Protein AF-A0A1W1YBZ4-F1 (afdb_monomer)

pLDDT: mean 85.25, std 18.23, range [42.0, 98.12]

Nearest PDB structures (foldseek):
  8fvi-assembly1_1  TM=6.486E-01  e=1.290E+00  Human immunodeficiency virus 1
  4n9f-assembly12_2  TM=5.392E-01  e=9.678E-01  Human immunodeficiency virus 1
  8j62-assembly1_I  TM=4.401E-01  e=3.845E+00  Human immunodeficiency virus 1
  8e40-assembly1_B  TM=5.191E-01  e=6.450E+00  Human immunodeficiency virus 1
  4ttw-assembly1_A-2  TM=3.839E-01  e=8.598E+00  Chlamydomonas reinhardtii

Secondary structure (DSSP, 8-state):
--------S--S-------------HHHHHHHHHHHHHSEEEEEEEHHHH--SSEEEEEEEEETTEEEEEEEETTEEEEEEEE----HHHHHHHHHSSS-HHHHIIIIIGGGBPP--

Radius of gyration: 23.11 Å; Cα contacts (8 Å, |Δi|>4): 160; chains: 1; bounding box: 63×23×74 Å

Foldseek 3Di:
DDDDDDDPDPPPPDDPPPPPPPCPFPVVVVVVCCQVPPWDFPDKDACVRQVDPWWGIWIWTDDPNFIKIWTDTPVGNPDIFIFTRADVVLVVCLPPPDDGNVVSCVVRGVVRRDDRD

Solvent-accessible surface area (backbone atoms only — not comparable to full-atom values): 7174 Å² total; per-residue (Å²): 138,92,79,90,89,88,85,85,87,84,87,79,90,88,75,85,77,76,72,68,74,81,77,71,38,66,66,53,52,52,51,49,49,48,43,69,73,72,24,46,76,78,48,76,43,45,39,86,76,35,73,33,97,49,50,33,36,38,38,34,31,41,40,95,96,33,31,35,39,42,34,26,31,64,91,42,76,92,46,75,45,62,26,40,72,48,54,67,70,45,55,50,48,47,70,71,48,88,76,52,50,52,62,34,38,69,69,54,47,56,85,31,49,53,87,61,127

Structure (mmCIF, N/CA/C/O backbone):
data_AF-A0A1W1YBZ4-F1
#
_entry.id   AF-A0A1W1YBZ4-F1
#
loop_
_atom_site.group_PDB
_atom_site.id
_atom_site.type_symbol
_atom_site.label_atom_id
_atom_site.label_alt_id
_atom_site.label_comp_id
_atom_site.label_asym_id
_atom_site.label_entity_id
_atom_site.label_seq_id
_atom_site.pdbx_PDB_ins_code
_atom_site.Cartn_x
_atom_site.Cartn_y
_atom_site.Cartn_z
_atom_site.occupancy
_atom_site.B_iso_or_equiv
_atom_site.auth_seq_id
_atom_site.auth_comp_id
_atom_site.auth_asym_id
_atom_site.auth_atom_id
_atom_site.pdbx_PDB_model_num
ATOM 1 N N . MET A 1 1 ? 46.117 -12.419 60.435 1.00 44.03 1 MET A N 1
ATOM 2 C CA . MET A 1 1 ? 45.250 -13.001 59.385 1.00 44.03 1 MET A CA 1
ATOM 3 C C . MET A 1 1 ? 44.280 -11.924 58.917 1.00 44.03 1 MET A C 1
ATOM 5 O O . MET A 1 1 ? 43.331 -11.629 59.627 1.00 44.03 1 MET A O 1
ATOM 9 N N . LYS A 1 2 ? 44.581 -11.256 57.797 1.00 42.00 2 LYS A N 1
ATOM 10 C CA . LYS A 1 2 ? 43.765 -10.167 57.238 1.00 42.00 2 LYS A CA 1
ATOM 11 C C . LYS A 1 2 ? 42.749 -10.778 56.272 1.00 42.00 2 LYS A C 1
ATOM 13 O O . LYS A 1 2 ? 43.144 -11.389 55.286 1.00 42.00 2 LYS A O 1
ATOM 18 N N . LYS A 1 3 ? 41.461 -10.658 56.577 1.00 54.03 3 LYS A N 1
ATOM 19 C CA . LYS A 1 3 ? 40.361 -10.924 55.646 1.00 54.03 3 LYS A CA 1
ATOM 20 C C . LYS A 1 3 ? 39.539 -9.643 55.559 1.00 54.03 3 LYS A C 1
ATOM 22 O O . LYS A 1 3 ? 39.412 -8.955 56.563 1.00 54.03 3 LYS A O 1
ATOM 27 N N . GLN A 1 4 ? 38.950 -9.429 54.386 1.00 56.25 4 GLN A N 1
ATOM 28 C CA . GLN A 1 4 ? 37.987 -8.383 54.030 1.00 56.25 4 GLN A CA 1
ATOM 29 C C . GLN A 1 4 ? 38.583 -7.101 53.440 1.00 56.25 4 GLN A C 1
ATOM 31 O O . GLN A 1 4 ? 39.025 -6.216 54.158 1.00 56.25 4 GLN A O 1
ATOM 36 N N . ALA A 1 5 ? 38.556 -7.034 52.106 1.00 58.41 5 ALA A N 1
ATOM 37 C CA . ALA A 1 5 ? 38.119 -5.872 51.324 1.00 58.41 5 ALA A CA 1
ATOM 38 C C . ALA A 1 5 ? 38.257 -6.200 49.823 1.00 58.41 5 ALA A C 1
ATOM 40 O O . ALA A 1 5 ? 39.113 -5.662 49.133 1.00 58.41 5 ALA A O 1
ATOM 41 N N . ILE A 1 6 ? 37.445 -7.133 49.315 1.00 57.44 6 ILE A N 1
ATOM 42 C CA . ILE A 1 6 ? 37.262 -7.341 47.867 1.00 57.44 6 ILE A CA 1
ATOM 43 C C . ILE A 1 6 ? 35.756 -7.461 47.635 1.00 57.44 6 ILE A C 1
ATOM 45 O O . ILE A 1 6 ? 35.238 -8.558 47.497 1.00 57.44 6 ILE A O 1
ATOM 49 N N . TYR A 1 7 ? 35.037 -6.342 47.713 1.00 50.62 7 TYR A N 1
ATOM 50 C CA . TYR A 1 7 ? 33.602 -6.280 47.389 1.00 50.62 7 TYR A CA 1
ATOM 51 C C . TYR A 1 7 ? 33.198 -4.908 46.822 1.00 50.62 7 TYR A C 1
ATOM 53 O O . TYR A 1 7 ? 32.085 -4.444 47.028 1.00 50.62 7 TYR A O 1
ATOM 61 N N . ILE A 1 8 ? 34.101 -4.233 46.101 1.00 54.91 8 ILE A N 1
ATOM 62 C CA . ILE A 1 8 ? 33.783 -2.992 45.373 1.00 54.91 8 ILE A CA 1
ATOM 63 C C . ILE A 1 8 ? 34.444 -3.058 43.992 1.00 54.91 8 ILE A C 1
ATOM 65 O O . ILE A 1 8 ? 35.383 -2.333 43.693 1.00 54.91 8 ILE A O 1
ATOM 69 N N . LEU A 1 9 ? 34.008 -4.003 43.160 1.00 48.28 9 LEU A N 1
ATOM 70 C CA . LEU A 1 9 ? 34.311 -3.988 41.723 1.00 48.28 9 LEU A CA 1
ATOM 71 C C . LEU A 1 9 ? 33.206 -4.689 40.918 1.00 48.28 9 LEU A C 1
ATOM 73 O O . LEU A 1 9 ? 33.477 -5.440 39.989 1.00 48.28 9 LEU A O 1
ATOM 77 N N . LEU A 1 10 ? 31.948 -4.503 41.327 1.00 49.38 10 LEU A N 1
ATOM 78 C CA . LEU A 1 10 ? 30.787 -5.157 40.711 1.00 49.38 10 LEU A CA 1
ATOM 79 C C . LEU A 1 10 ? 29.603 -4.181 40.615 1.00 49.38 10 LEU A C 1
ATOM 81 O O . LEU A 1 10 ? 28.495 -4.475 41.040 1.00 49.38 10 LEU A O 1
ATOM 85 N N . MET A 1 11 ? 29.883 -2.969 40.130 1.00 53.41 11 MET A N 1
ATOM 86 C CA . MET A 1 11 ? 28.915 -1.874 39.936 1.00 53.41 11 MET A CA 1
ATOM 87 C C . MET A 1 11 ? 29.268 -1.049 38.683 1.00 53.41 11 MET A C 1
ATOM 89 O O . MET A 1 11 ? 29.211 0.174 38.675 1.00 53.41 11 MET A O 1
ATOM 93 N N . LEU A 1 12 ? 29.685 -1.721 37.613 1.00 51.09 12 LEU A N 1
ATOM 94 C CA . LEU A 1 12 ? 29.737 -1.171 36.257 1.00 51.09 12 LEU A CA 1
ATOM 95 C C . LEU A 1 12 ? 29.201 -2.280 35.347 1.00 51.09 12 LEU A C 1
ATOM 97 O O . LEU A 1 12 ? 29.516 -3.437 35.602 1.00 51.09 12 LEU A O 1
ATOM 101 N N . PHE A 1 13 ? 28.418 -1.934 34.326 1.00 54.22 13 PHE A N 1
ATOM 102 C CA . PHE A 1 13 ? 27.691 -2.825 33.396 1.00 54.22 13 PHE A CA 1
ATOM 103 C C . PHE A 1 13 ? 26.236 -3.167 33.736 1.00 54.22 13 PHE A C 1
ATOM 105 O O . PHE A 1 13 ? 25.789 -4.293 33.555 1.00 54.22 13 PHE A O 1
ATOM 112 N N . LEU A 1 14 ? 25.447 -2.168 34.126 1.00 53.84 14 LEU A N 1
ATOM 113 C CA . LEU A 1 14 ? 24.000 -2.214 33.906 1.00 53.84 14 LEU A CA 1
ATOM 114 C C . LEU A 1 14 ? 23.561 -0.906 33.261 1.00 53.84 14 LEU A C 1
ATOM 116 O O . LEU A 1 14 ? 23.063 -0.056 33.970 1.00 53.84 14 LEU A O 1
ATOM 120 N N . PHE A 1 15 ? 23.812 -0.723 31.964 1.00 55.56 15 PHE A N 1
ATOM 121 C CA . PHE A 1 15 ? 23.028 0.142 31.066 1.00 55.56 15 PHE A CA 1
ATOM 122 C C . PHE A 1 15 ? 23.486 -0.103 29.620 1.00 55.56 15 PHE A C 1
ATOM 124 O O . PHE A 1 15 ? 23.906 0.811 28.919 1.00 55.56 15 PHE A O 1
ATOM 131 N N . ASP A 1 16 ? 23.373 -1.346 29.149 1.00 47.53 16 ASP A N 1
ATOM 132 C CA . ASP A 1 16 ? 23.217 -1.559 27.711 1.00 47.53 16 ASP A CA 1
ATOM 133 C C . ASP A 1 16 ? 21.756 -1.266 27.372 1.00 47.53 16 ASP A C 1
ATOM 135 O O . ASP A 1 16 ? 20.908 -2.155 27.274 1.00 47.53 16 ASP A O 1
ATOM 139 N N . ALA A 1 17 ? 21.448 0.023 27.221 1.00 55.56 17 ALA A N 1
ATOM 140 C CA . ALA A 1 17 ? 20.293 0.451 26.454 1.00 55.56 17 ALA A CA 1
ATOM 141 C C . ALA A 1 17 ? 20.570 0.112 24.983 1.00 55.56 17 ALA A C 1
ATOM 143 O O . ALA A 1 17 ? 20.865 0.978 24.165 1.00 55.56 17 ALA A O 1
ATOM 144 N N . ASN A 1 18 ? 20.481 -1.177 24.649 1.00 47.81 18 ASN A N 1
ATOM 145 C CA . ASN A 1 18 ? 20.342 -1.649 23.281 1.00 47.81 18 ASN A CA 1
ATOM 146 C C . ASN A 1 18 ? 18.943 -1.259 22.786 1.00 47.81 18 ASN A C 1
ATOM 148 O O . ASN A 1 18 ? 18.093 -2.105 22.527 1.00 47.81 18 ASN A O 1
ATOM 152 N N . SER A 1 19 ? 18.685 0.041 22.635 1.00 49.66 19 SER A N 1
ATOM 153 C CA . SER A 1 19 ? 17.729 0.486 21.633 1.00 49.66 19 SER A CA 1
ATOM 154 C C . SER A 1 19 ? 18.414 0.276 20.289 1.00 49.66 19 SER A C 1
ATOM 156 O O . SER A 1 19 ? 19.008 1.202 19.735 1.00 49.66 19 SER A O 1
ATOM 158 N N . GLN A 1 20 ? 18.400 -0.965 19.790 1.00 46.12 20 GLN A N 1
ATOM 159 C CA . GLN A 1 20 ? 18.698 -1.198 18.385 1.00 46.12 20 GLN A CA 1
ATOM 160 C C . GLN A 1 20 ? 17.723 -0.310 17.604 1.00 46.12 20 GLN A C 1
ATOM 162 O O . GLN A 1 20 ? 16.509 -0.464 17.784 1.00 46.12 20 GLN A O 1
ATOM 167 N N . PRO A 1 21 ? 18.200 0.660 16.801 1.00 51.41 21 PRO A N 1
ATOM 168 C CA . PRO A 1 21 ? 17.306 1.384 15.918 1.00 51.41 21 PRO A CA 1
ATOM 169 C C . PRO A 1 21 ? 16.598 0.322 15.086 1.00 51.41 21 PRO A C 1
ATOM 171 O O . PRO A 1 21 ? 17.269 -0.544 14.525 1.00 51.41 21 PRO A O 1
ATOM 174 N N . SER A 1 22 ? 15.261 0.333 15.072 1.00 49.12 22 SER A N 1
ATOM 175 C CA . SER A 1 22 ? 14.480 -0.566 14.227 1.00 49.12 22 SER A CA 1
ATOM 176 C C . SER A 1 22 ? 15.064 -0.464 12.823 1.00 49.12 22 SER A C 1
ATOM 178 O O . SER A 1 22 ? 14.936 0.583 12.178 1.00 49.12 22 SER A O 1
ATOM 180 N N . VAL A 1 23 ? 15.786 -1.500 12.395 1.00 48.75 23 VAL A N 1
ATOM 181 C CA . VAL A 1 23 ? 16.378 -1.578 11.065 1.00 48.75 23 VAL A CA 1
ATOM 182 C C . VAL A 1 23 ? 15.196 -1.720 10.120 1.00 48.75 23 VAL A C 1
ATOM 184 O O . VAL A 1 23 ? 14.788 -2.812 9.750 1.00 48.75 23 VAL A O 1
ATOM 187 N N . ILE A 1 24 ? 14.566 -0.596 9.780 1.00 55.38 24 ILE A N 1
ATOM 188 C CA . ILE A 1 24 ? 13.776 -0.517 8.565 1.00 55.38 24 ILE A CA 1
ATOM 189 C C . ILE A 1 24 ? 14.809 -0.778 7.481 1.00 55.38 24 ILE A C 1
ATOM 191 O O . ILE A 1 24 ? 15.686 0.066 7.263 1.00 55.38 24 ILE A O 1
ATOM 195 N N . ASN A 1 25 ? 14.733 -1.972 6.900 1.00 70.94 25 ASN A N 1
ATOM 196 C CA . ASN A 1 25 ? 15.671 -2.457 5.909 1.00 70.94 25 ASN A CA 1
ATOM 197 C C . ASN A 1 25 ? 15.917 -1.379 4.846 1.00 70.94 25 ASN A C 1
ATOM 199 O O . ASN A 1 25 ? 14.971 -0.813 4.282 1.00 70.94 25 ASN A O 1
ATOM 203 N N . GLN A 1 26 ? 17.196 -1.084 4.625 1.00 77.38 26 GLN A N 1
ATOM 204 C CA . GLN A 1 26 ? 17.663 -0.100 3.662 1.00 77.38 26 GLN A CA 1
ATOM 205 C C . GLN A 1 26 ? 17.090 -0.368 2.262 1.00 77.38 26 GLN A C 1
ATOM 207 O O . GLN A 1 26 ? 16.667 0.574 1.597 1.00 77.38 26 GLN A O 1
ATOM 212 N N . GLU A 1 27 ? 16.956 -1.634 1.863 1.00 81.75 27 GLU A N 1
ATOM 213 C CA . GLU A 1 27 ? 16.396 -2.033 0.572 1.00 81.75 27 GLU A CA 1
ATOM 214 C C . GLU A 1 27 ? 14.950 -1.554 0.399 1.00 81.75 27 GLU A C 1
ATOM 216 O O . GLU A 1 27 ? 14.602 -0.943 -0.609 1.00 81.75 27 GLU A O 1
ATOM 221 N N . CYS A 1 28 ? 14.107 -1.720 1.419 1.00 83.69 28 CYS A N 1
ATOM 222 C CA . CYS A 1 28 ? 12.722 -1.257 1.357 1.00 83.69 28 CYS A CA 1
ATOM 223 C C . CYS A 1 28 ? 12.588 0.266 1.433 1.00 83.69 28 CYS A C 1
ATOM 225 O O . CYS A 1 28 ? 11.609 0.816 0.922 1.00 83.69 28 CYS A O 1
ATOM 227 N N . LYS A 1 29 ? 13.553 0.970 2.039 1.00 87.44 29 LYS A N 1
ATOM 228 C CA . LYS A 1 29 ? 13.611 2.437 1.947 1.00 87.44 29 LYS A CA 1
ATOM 229 C C . LYS A 1 29 ? 13.954 2.869 0.531 1.00 87.44 29 LYS A C 1
ATOM 231 O O . LYS A 1 29 ? 13.268 3.722 -0.018 1.00 87.44 29 LYS A O 1
ATOM 236 N N . GLU A 1 30 ? 14.969 2.257 -0.067 1.00 90.69 30 GLU A N 1
ATOM 237 C CA . GLU A 1 30 ? 15.397 2.562 -1.430 1.00 90.69 30 GLU A CA 1
ATOM 238 C C . GLU A 1 30 ? 14.313 2.235 -2.453 1.00 90.69 30 GLU A C 1
ATOM 240 O O . GLU A 1 30 ? 14.022 3.062 -3.315 1.00 90.69 30 GLU A O 1
ATOM 245 N N . LEU A 1 31 ? 13.666 1.073 -2.335 1.00 92.88 31 LEU A N 1
ATOM 246 C CA . LEU A 1 31 ? 12.550 0.697 -3.196 1.00 92.88 31 LEU A CA 1
ATOM 247 C C . LEU A 1 31 ? 11.385 1.676 -3.047 1.00 92.88 31 LEU A C 1
ATOM 249 O O . LEU A 1 31 ? 10.849 2.139 -4.050 1.00 92.88 31 LEU A O 1
ATOM 253 N N . ARG A 1 32 ? 11.023 2.051 -1.815 1.00 92.69 32 ARG A N 1
ATOM 254 C CA . ARG A 1 32 ? 9.973 3.050 -1.573 1.00 92.69 32 ARG A CA 1
ATOM 255 C C . ARG A 1 32 ? 10.316 4.392 -2.214 1.00 92.69 32 ARG A C 1
ATOM 257 O O . ARG A 1 32 ? 9.452 4.975 -2.862 1.00 92.69 32 ARG A O 1
ATOM 264 N N . SER A 1 33 ? 11.555 4.864 -2.073 1.00 93.94 33 SER A N 1
ATOM 265 C CA . SER A 1 33 ? 12.007 6.100 -2.720 1.00 93.94 33 SER A CA 1
ATOM 266 C C . SER A 1 33 ? 11.919 5.993 -4.242 1.00 93.94 33 SER A C 1
ATOM 268 O O . SER A 1 33 ? 11.313 6.855 -4.867 1.00 93.94 33 SER A O 1
ATOM 270 N N . LYS A 1 34 ? 12.412 4.898 -4.836 1.00 95.44 34 LYS A N 1
ATOM 271 C CA . LYS A 1 34 ? 12.357 4.670 -6.289 1.00 95.44 34 LYS A CA 1
ATOM 272 C C . LYS A 1 34 ? 10.927 4.621 -6.821 1.00 95.44 34 LYS A C 1
ATOM 274 O O . LYS A 1 34 ? 10.634 5.280 -7.811 1.00 95.44 34 LYS A O 1
ATOM 279 N N . VAL A 1 35 ? 10.032 3.882 -6.165 1.00 96.31 35 VAL A N 1
ATOM 280 C CA . VAL A 1 35 ? 8.618 3.802 -6.568 1.00 96.31 35 VAL A CA 1
ATOM 281 C C . VAL A 1 35 ? 7.939 5.166 -6.425 1.00 96.31 35 VAL A C 1
ATOM 283 O O . VAL A 1 35 ? 7.169 5.554 -7.294 1.00 96.31 35 VAL A O 1
ATOM 286 N N . SER A 1 36 ? 8.239 5.920 -5.364 1.00 94.25 36 SER A N 1
ATOM 287 C CA . SER A 1 36 ? 7.657 7.251 -5.171 1.00 94.25 36 SER A CA 1
ATOM 288 C C . SER A 1 36 ? 8.175 8.295 -6.163 1.00 94.25 36 SER A C 1
ATOM 290 O O . SER A 1 36 ? 7.435 9.221 -6.484 1.00 94.25 36 SER A O 1
ATOM 292 N N . GLU A 1 37 ? 9.442 8.202 -6.572 1.00 96.62 37 GLU A N 1
ATOM 293 C CA . GLU A 1 37 ? 10.109 9.183 -7.437 1.00 96.62 37 GLU A CA 1
ATOM 294 C C . GLU A 1 37 ? 9.887 8.887 -8.924 1.00 96.62 37 GLU A C 1
ATOM 296 O O . GLU A 1 37 ? 9.629 9.800 -9.703 1.00 96.62 37 GLU A O 1
ATOM 301 N N . TYR A 1 38 ? 9.960 7.612 -9.312 1.00 97.75 38 TYR A N 1
ATOM 302 C CA . TYR A 1 38 ? 9.929 7.179 -10.711 1.00 97.75 38 TYR A CA 1
ATOM 303 C C . TYR A 1 38 ? 8.669 6.396 -11.092 1.00 97.75 38 TYR A C 1
ATOM 305 O O . TYR A 1 38 ? 8.451 6.133 -12.274 1.00 97.75 38 TYR A O 1
ATOM 313 N N . GLY A 1 39 ? 7.855 5.978 -10.120 1.00 96.69 39 GLY A N 1
ATOM 314 C CA . GLY A 1 39 ? 6.600 5.278 -10.375 1.00 96.69 39 GLY A CA 1
ATOM 315 C C . GLY A 1 39 ? 5.463 6.219 -10.770 1.00 96.69 39 GLY A C 1
ATOM 316 O O . GLY A 1 39 ? 5.448 7.406 -10.444 1.00 96.69 39 GLY A O 1
ATOM 317 N N . VAL A 1 40 ? 4.462 5.662 -11.446 1.00 97.56 40 VAL A N 1
ATOM 318 C CA . VAL A 1 40 ? 3.214 6.353 -11.779 1.00 97.56 40 VAL A CA 1
ATOM 319 C C . VAL A 1 40 ? 2.226 6.136 -10.641 1.00 97.56 40 VAL A C 1
ATOM 321 O O . VAL A 1 40 ? 1.950 4.996 -10.287 1.00 97.56 40 VAL A O 1
ATOM 324 N N . ARG A 1 41 ? 1.690 7.213 -10.054 1.00 96.69 41 ARG A N 1
ATOM 325 C CA . ARG A 1 41 ? 0.623 7.107 -9.048 1.00 96.69 41 ARG A CA 1
ATOM 326 C C . ARG A 1 41 ? -0.727 6.937 -9.739 1.00 96.69 41 ARG A C 1
ATOM 328 O O . ARG A 1 41 ? -1.286 7.916 -10.230 1.00 96.69 41 ARG A O 1
ATOM 335 N N . ASP A 1 42 ? -1.261 5.724 -9.712 1.00 96.12 42 ASP A N 1
ATOM 336 C CA . ASP A 1 42 ? -2.494 5.360 -10.416 1.00 96.12 42 ASP A CA 1
ATOM 337 C C . ASP A 1 42 ? -3.751 5.843 -9.684 1.00 96.12 42 ASP A C 1
ATOM 339 O O . ASP A 1 42 ? -4.713 6.300 -10.300 1.00 96.12 42 ASP A O 1
ATOM 343 N N . ALA A 1 43 ? -3.754 5.754 -8.351 1.00 96.06 43 ALA A N 1
ATOM 344 C CA . ALA A 1 43 ? -4.912 6.101 -7.532 1.00 96.06 43 ALA A CA 1
ATOM 345 C C . ALA A 1 43 ? -4.535 6.432 -6.082 1.00 96.06 43 ALA A C 1
ATOM 347 O O . ALA A 1 43 ? -3.439 6.129 -5.602 1.00 96.06 43 ALA A O 1
ATOM 348 N N . ALA A 1 44 ? -5.488 7.030 -5.364 1.00 96.81 44 ALA A N 1
ATOM 349 C CA . ALA A 1 44 ? -5.397 7.298 -3.937 1.00 96.81 44 ALA A CA 1
ATOM 350 C C . ALA A 1 44 ? -6.751 7.073 -3.253 1.00 96.81 44 ALA A C 1
ATOM 352 O O . ALA A 1 44 ? -7.795 7.446 -3.790 1.00 96.81 44 ALA A O 1
ATOM 353 N N . LEU A 1 45 ? -6.716 6.491 -2.056 1.00 97.25 45 LEU A N 1
ATOM 354 C CA . LEU A 1 45 ? -7.843 6.396 -1.138 1.00 97.25 45 LEU A CA 1
ATOM 355 C C . LEU A 1 45 ? -7.463 7.072 0.173 1.00 97.25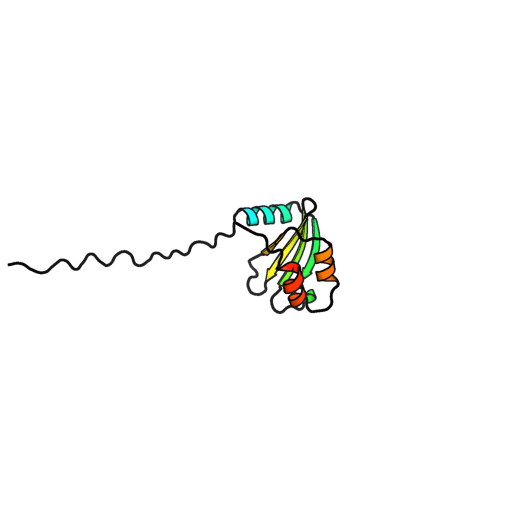 45 LEU A C 1
ATOM 357 O O . LEU A 1 45 ? -6.499 6.680 0.828 1.00 97.25 45 LEU A O 1
ATOM 361 N N . TYR A 1 46 ? -8.236 8.072 0.563 1.00 96.56 46 TYR A N 1
ATOM 362 C CA . TYR A 1 46 ? -8.028 8.825 1.795 1.00 96.56 46 TYR A CA 1
ATOM 363 C C . TYR A 1 46 ? -8.969 8.353 2.904 1.00 96.56 46 TYR A C 1
ATOM 365 O O . TYR A 1 46 ? -9.972 7.685 2.649 1.00 96.56 46 TYR A O 1
ATOM 373 N N . SER A 1 47 ? -8.681 8.761 4.139 1.00 95.69 47 SER A N 1
ATOM 374 C CA . SER A 1 47 ? -9.389 8.364 5.365 1.00 95.69 47 SER A CA 1
ATOM 375 C C . SER A 1 47 ? -10.922 8.423 5.239 1.00 95.69 47 SER A C 1
ATOM 377 O O . SER A 1 47 ? -11.619 7.486 5.635 1.00 95.69 47 SER A O 1
ATOM 379 N N . TYR A 1 48 ? -11.456 9.471 4.597 1.00 93.50 48 TYR A N 1
ATOM 380 C CA . TYR A 1 48 ? -12.900 9.656 4.393 1.00 93.50 48 TYR A CA 1
ATOM 381 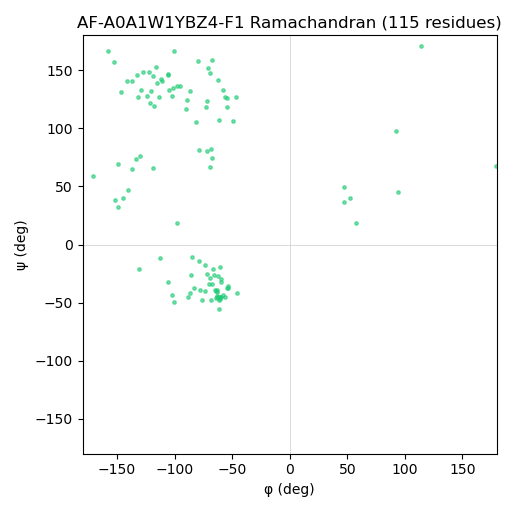C C . TYR A 1 48 ? -13.533 8.653 3.411 1.00 93.50 48 TYR A C 1
ATOM 383 O O . TYR A 1 48 ? -14.707 8.321 3.554 1.00 93.50 48 TYR A O 1
ATOM 391 N N . GLN A 1 49 ? -12.770 8.149 2.436 1.00 95.31 49 GLN A N 1
ATOM 392 C CA . GLN A 1 49 ? -13.207 7.100 1.504 1.00 95.31 49 GLN A CA 1
ATOM 393 C C . GLN A 1 49 ? -13.036 5.717 2.128 1.00 95.31 49 GLN A C 1
ATOM 395 O O . GLN A 1 49 ? -13.858 4.831 1.916 1.00 95.31 49 GLN A O 1
ATOM 400 N N . LEU A 1 50 ? -11.957 5.540 2.896 1.00 95.62 50 LEU A N 1
ATOM 401 C CA . LEU A 1 50 ? -11.602 4.268 3.513 1.00 95.62 50 LEU A CA 1
ATOM 402 C C . LEU A 1 50 ? -12.601 3.853 4.595 1.00 95.62 50 LEU A C 1
ATOM 404 O O . LEU A 1 50 ? -12.824 2.657 4.772 1.00 95.62 50 LEU A O 1
ATOM 408 N N . GLN A 1 51 ? -13.175 4.816 5.329 1.00 92.12 51 GLN A N 1
ATOM 409 C CA . GLN A 1 51 ? -14.108 4.555 6.437 1.00 92.12 51 GLN A CA 1
ATOM 410 C C . GLN A 1 51 ? -13.593 3.457 7.392 1.00 92.12 51 GLN A C 1
ATOM 412 O O . GLN A 1 51 ? -14.344 2.625 7.894 1.00 92.12 51 GLN A O 1
ATOM 417 N N . SER A 1 52 ? -12.275 3.432 7.612 1.00 93.75 52 SER A N 1
ATOM 418 C CA . SER A 1 52 ? -11.580 2.429 8.419 1.00 93.75 52 SER A CA 1
ATOM 419 C C . SER A 1 52 ? -11.158 3.021 9.759 1.00 93.75 52 SER A C 1
ATOM 421 O O . SER A 1 52 ? -10.785 4.195 9.846 1.00 93.75 52 SER A O 1
ATOM 423 N N . SER A 1 53 ? -11.178 2.205 10.813 1.00 95.06 53 SER A N 1
ATOM 424 C CA . SER A 1 53 ? -10.714 2.598 12.147 1.00 95.06 53 SER A CA 1
ATOM 425 C C . SER A 1 53 ? -9.191 2.700 12.256 1.00 95.06 53 SER A C 1
ATOM 427 O O . SER A 1 53 ? -8.704 3.346 13.177 1.00 95.06 53 SER A O 1
ATOM 429 N N . TYR A 1 54 ? -8.438 2.108 11.321 1.00 96.62 54 TYR A N 1
ATOM 430 C CA . TYR A 1 54 ? -6.977 2.015 11.420 1.00 96.62 54 TYR A CA 1
ATOM 431 C C . TYR A 1 54 ? -6.219 2.445 10.159 1.00 96.62 54 TYR A C 1
ATOM 433 O O . TYR A 1 54 ? -5.049 2.800 10.267 1.00 96.62 54 TYR A O 1
ATOM 441 N N . LEU A 1 55 ? -6.849 2.455 8.980 1.00 97.44 55 LEU A N 1
ATOM 442 C CA . LEU A 1 55 ? -6.218 2.945 7.747 1.00 97.44 55 LEU A CA 1
ATOM 443 C C . LEU A 1 55 ? -6.416 4.454 7.620 1.00 97.44 55 LEU A C 1
ATOM 445 O O . LEU A 1 55 ? -7.545 4.928 7.755 1.00 97.44 55 LEU A O 1
ATOM 449 N N . GLU A 1 56 ? -5.343 5.183 7.324 1.00 97.31 56 GLU A N 1
ATOM 450 C CA . GLU A 1 56 ? -5.396 6.630 7.112 1.00 97.31 56 GLU A CA 1
ATOM 451 C C . GLU A 1 56 ? -5.390 7.001 5.628 1.00 97.31 56 GLU A C 1
ATOM 453 O O . GLU A 1 56 ? -6.254 7.750 5.175 1.00 97.31 56 GLU A O 1
ATO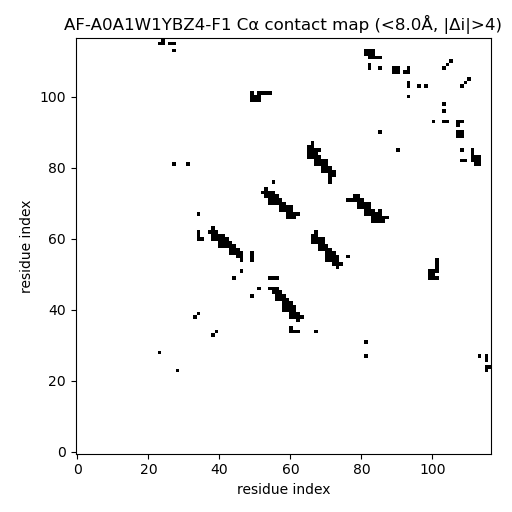M 458 N N . PHE A 1 57 ? -4.465 6.451 4.845 1.00 96.88 57 PHE A N 1
ATOM 459 C CA . PHE A 1 57 ? -4.493 6.583 3.390 1.00 96.88 57 PHE A CA 1
ATOM 460 C C . PHE A 1 57 ? -3.802 5.407 2.704 1.00 96.88 57 PHE A C 1
ATOM 462 O O . PHE A 1 57 ? -2.954 4.730 3.290 1.00 96.88 57 PHE A O 1
ATOM 469 N N . ILE A 1 58 ? -4.180 5.180 1.447 1.00 97.88 58 ILE A N 1
ATOM 470 C CA . ILE A 1 58 ? -3.616 4.172 0.553 1.00 97.88 58 ILE A CA 1
ATOM 471 C C . ILE A 1 58 ? -3.313 4.838 -0.788 1.00 97.88 58 ILE A C 1
ATOM 473 O O . ILE A 1 58 ? -4.203 5.437 -1.388 1.00 97.88 58 ILE A O 1
ATOM 477 N N . PHE A 1 59 ? -2.086 4.705 -1.282 1.00 97.88 59 PHE A N 1
ATOM 478 C CA . PHE A 1 59 ? -1.707 5.119 -2.632 1.00 97.88 59 PHE A CA 1
ATOM 479 C C . PHE A 1 59 ? -1.305 3.909 -3.464 1.00 97.88 59 PHE A C 1
ATOM 481 O O . PHE A 1 59 ? -0.601 3.024 -2.980 1.00 97.88 59 PHE A O 1
ATOM 488 N N . PHE A 1 60 ? -1.742 3.901 -4.716 1.00 98.00 60 PHE A N 1
ATOM 489 C CA . PHE A 1 60 ? -1.446 2.861 -5.693 1.00 98.00 60 PHE A CA 1
ATOM 490 C C . PHE A 1 60 ? -0.414 3.398 -6.670 1.00 98.00 60 PHE A C 1
ATOM 492 O O . PHE A 1 60 ? -0.560 4.522 -7.157 1.00 98.00 60 PHE A O 1
ATOM 499 N N . TYR A 1 61 ? 0.613 2.600 -6.927 1.00 98.12 61 TYR A N 1
ATOM 500 C CA . TYR A 1 61 ? 1.694 2.945 -7.833 1.00 98.12 61 TYR A CA 1
ATOM 501 C C . TYR A 1 61 ? 1.994 1.804 -8.794 1.00 98.12 61 TYR A C 1
ATOM 503 O O . TYR A 1 61 ? 2.002 0.643 -8.387 1.00 98.12 61 TYR A O 1
ATOM 511 N N . THR A 1 62 ? 2.381 2.158 -10.013 1.00 97.94 62 THR A N 1
ATOM 512 C 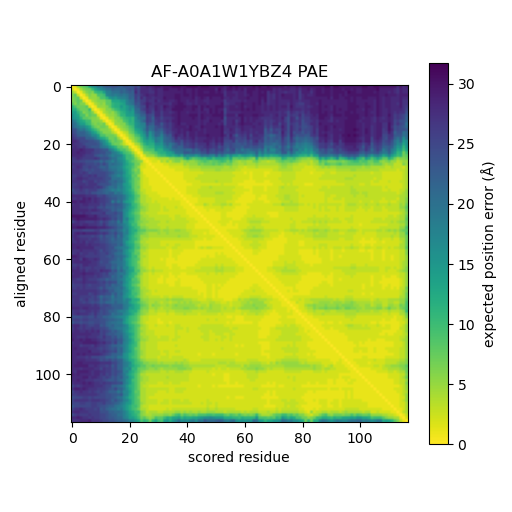CA . THR A 1 62 ? 2.990 1.251 -10.982 1.00 97.94 62 THR A CA 1
ATOM 513 C C . THR A 1 62 ? 4.438 1.666 -11.224 1.00 97.94 62 THR A C 1
ATOM 515 O O . THR A 1 62 ? 4.725 2.823 -11.532 1.00 97.94 62 THR A O 1
ATOM 518 N N . TYR A 1 63 ? 5.371 0.727 -11.081 1.00 97.38 63 TYR A N 1
ATOM 519 C CA . TYR A 1 63 ? 6.798 0.941 -11.330 1.00 97.38 63 TYR A CA 1
ATOM 520 C C . TYR A 1 63 ? 7.421 -0.348 -11.875 1.00 97.38 63 TYR A C 1
ATOM 522 O O . TYR A 1 63 ? 7.197 -1.413 -11.313 1.00 97.38 63 TYR A O 1
ATOM 530 N N . ASN A 1 64 ? 8.187 -0.274 -12.969 1.00 96.19 64 ASN A N 1
ATOM 531 C CA . ASN A 1 64 ? 8.779 -1.448 -13.636 1.00 96.19 64 ASN A CA 1
ATOM 532 C C . ASN A 1 64 ? 7.774 -2.603 -13.855 1.00 96.19 64 ASN A C 1
ATOM 534 O O . ASN A 1 64 ? 8.039 -3.740 -13.466 1.00 96.19 64 ASN A O 1
ATOM 538 N N . ASP A 1 65 ? 6.601 -2.289 -14.418 1.00 95.88 65 ASP A N 1
ATOM 539 C CA . ASP A 1 65 ? 5.505 -3.236 -14.703 1.00 95.88 65 ASP A CA 1
ATOM 540 C C . ASP A 1 65 ? 4.971 -4.012 -13.482 1.00 95.88 65 ASP A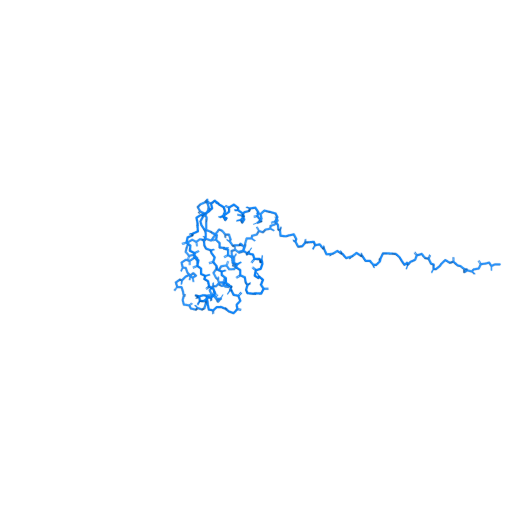 C 1
ATOM 542 O O . ASP A 1 65 ? 4.296 -5.037 -13.610 1.00 95.88 65 ASP A O 1
ATOM 546 N N . LYS A 1 66 ? 5.251 -3.510 -12.277 1.00 97.31 66 LYS A N 1
ATOM 547 C CA . LYS A 1 66 ? 4.799 -4.063 -11.001 1.00 97.31 66 LYS A CA 1
ATOM 548 C C . LYS A 1 66 ? 3.935 -3.047 -10.271 1.00 97.31 66 LYS A C 1
ATOM 550 O O . LYS A 1 66 ? 4.197 -1.844 -10.322 1.00 97.31 66 LYS A O 1
ATOM 555 N N . ASN A 1 67 ? 2.926 -3.545 -9.560 1.00 98.06 67 ASN A N 1
ATOM 556 C CA . ASN A 1 67 ? 2.045 -2.705 -8.758 1.00 98.06 67 ASN A CA 1
ATOM 557 C C . ASN A 1 67 ? 2.486 -2.704 -7.295 1.00 98.06 67 ASN A C 1
ATOM 559 O O . ASN A 1 67 ? 2.764 -3.754 -6.708 1.00 98.06 67 ASN A O 1
ATOM 563 N N . TYR A 1 68 ? 2.474 -1.520 -6.703 1.00 97.62 68 TYR A N 1
ATOM 564 C CA . TYR A 1 68 ? 2.853 -1.261 -5.327 1.00 97.62 68 TYR A CA 1
ATOM 565 C C . TYR A 1 68 ? 1.741 -0.508 -4.620 1.00 97.62 68 TYR A C 1
ATOM 567 O O . TYR A 1 68 ? 1.032 0.308 -5.213 1.00 97.62 68 TYR A O 1
ATOM 575 N N . ILE A 1 69 ? 1.617 -0.759 -3.322 1.00 97.69 69 ILE A N 1
ATOM 576 C CA . ILE A 1 69 ? 0.692 -0.025 -2.469 1.00 97.69 69 ILE A CA 1
ATOM 577 C C . ILE A 1 69 ? 1.449 0.586 -1.297 1.00 97.69 69 ILE A C 1
ATOM 579 O O . ILE A 1 69 ? 2.173 -0.095 -0.573 1.00 97.69 69 ILE A O 1
ATOM 583 N N . PHE A 1 70 ? 1.264 1.888 -1.118 1.00 96.50 70 PHE A N 1
ATOM 584 C CA . PHE A 1 70 ? 1.788 2.653 0.004 1.00 96.50 70 PHE A CA 1
ATOM 585 C C . PHE A 1 70 ? 0.644 2.892 0.985 1.00 96.50 70 PHE A C 1
ATOM 587 O O . PHE A 1 70 ? -0.412 3.378 0.584 1.00 96.50 70 PHE A O 1
ATOM 594 N N . VAL A 1 71 ? 0.839 2.565 2.258 1.00 96.88 71 VAL A N 1
ATOM 595 C CA . VAL A 1 71 ? -0.217 2.625 3.280 1.00 96.88 71 VAL A CA 1
ATOM 596 C C . VAL A 1 71 ? 0.271 3.403 4.479 1.00 96.88 71 VAL A C 1
ATOM 598 O O . VAL A 1 71 ? 1.349 3.120 4.991 1.00 96.88 71 VAL A O 1
ATOM 601 N N . SER A 1 72 ? -0.540 4.329 4.969 1.00 96.00 72 SER A N 1
ATOM 602 C CA . SER A 1 72 ? -0.351 4.912 6.294 1.00 96.00 72 SER A CA 1
ATOM 603 C C . SER A 1 72 ? -1.477 4.475 7.218 1.00 96.00 72 SER A C 1
ATOM 605 O O . SER A 1 72 ? -2.638 4.353 6.807 1.00 96.00 72 SER A O 1
ATOM 607 N N . PHE A 1 73 ? -1.122 4.228 8.474 1.00 96.50 73 PHE A N 1
ATOM 608 C CA . PHE A 1 73 ? -2.061 3.845 9.516 1.00 96.50 73 PHE A CA 1
ATOM 609 C C . PHE A 1 73 ? -2.303 5.017 10.458 1.00 96.50 73 PHE A C 1
ATOM 611 O O . PHE A 1 73 ? -1.392 5.775 10.778 1.00 96.50 73 PHE A O 1
ATOM 618 N N . LYS A 1 74 ? -3.522 5.114 10.985 1.00 96.06 74 LYS A N 1
ATOM 619 C CA . LYS A 1 74 ? -3.913 6.164 11.940 1.00 96.06 74 LYS A CA 1
ATOM 620 C C . LYS A 1 74 ? -3.077 6.158 13.216 1.00 96.06 74 LYS A C 1
ATOM 622 O O . LYS A 1 74 ? -2.883 7.197 13.834 1.00 96.06 74 LYS A O 1
ATOM 627 N N . THR A 1 75 ? -2.589 4.986 13.611 1.00 94.88 75 THR A N 1
ATOM 628 C CA . THR A 1 75 ? -1.726 4.808 14.783 1.00 94.88 75 THR A CA 1
ATOM 629 C C . THR A 1 75 ? -0.275 5.202 14.523 1.00 94.88 75 THR A C 1
ATOM 631 O O . THR A 1 75 ? 0.488 5.315 15.476 1.00 94.88 75 THR A O 1
ATOM 634 N N . ASP A 1 76 ? 0.119 5.377 13.260 1.00 92.62 76 ASP A N 1
ATOM 635 C CA . ASP A 1 76 ? 1.498 5.648 12.869 1.00 92.62 76 ASP A CA 1
ATOM 636 C C . ASP A 1 76 ? 1.567 6.513 11.599 1.00 92.62 76 ASP A C 1
ATOM 638 O O . ASP A 1 76 ? 1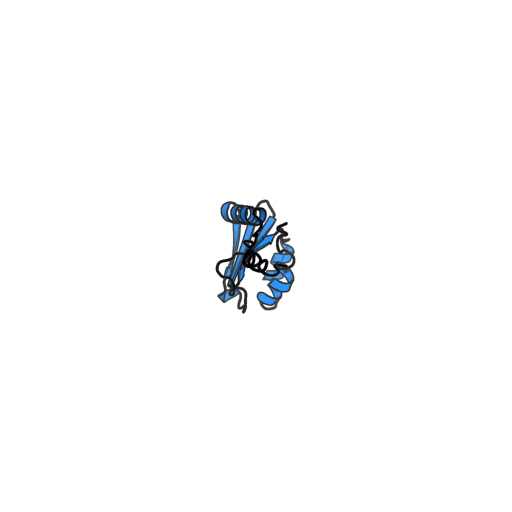.942 6.070 10.512 1.00 92.62 76 ASP A O 1
ATOM 642 N N . LEU A 1 77 ? 1.163 7.777 11.751 1.00 88.75 77 LEU A N 1
ATOM 643 C CA . LEU A 1 77 ? 1.052 8.745 10.652 1.00 88.75 77 LEU A CA 1
ATOM 644 C C . LEU A 1 77 ? 2.401 9.123 10.027 1.00 88.75 77 LEU A C 1
ATOM 646 O O . LEU A 1 77 ? 2.449 9.591 8.893 1.00 88.75 77 LEU A O 1
ATOM 650 N N . ASN A 1 78 ? 3.496 8.925 10.762 1.00 88.81 78 ASN A N 1
ATOM 651 C CA . ASN A 1 78 ? 4.840 9.265 10.302 1.00 88.81 78 ASN A CA 1
ATOM 652 C C . ASN A 1 78 ? 5.462 8.152 9.452 1.00 88.81 78 ASN A C 1
ATOM 654 O O . ASN A 1 78 ? 6.504 8.367 8.832 1.00 88.81 78 ASN A O 1
ATOM 658 N N . ASN A 1 79 ? 4.836 6.973 9.417 1.00 87.94 79 ASN A N 1
ATOM 659 C CA . ASN A 1 79 ? 5.324 5.837 8.663 1.00 87.94 79 ASN A CA 1
ATOM 660 C C . ASN A 1 79 ? 4.423 5.509 7.477 1.00 87.94 79 ASN A C 1
ATOM 662 O O . ASN A 1 79 ? 3.192 5.545 7.525 1.00 87.94 79 ASN A O 1
ATOM 666 N N . LEU A 1 80 ? 5.099 5.150 6.390 1.00 90.94 80 LEU A N 1
ATOM 667 C CA . LEU A 1 80 ? 4.487 4.692 5.160 1.00 90.94 80 LEU A CA 1
ATOM 668 C C . LEU A 1 80 ? 4.946 3.268 4.896 1.00 90.94 80 LEU A C 1
ATOM 670 O O . LEU A 1 80 ? 6.138 3.002 4.768 1.00 90.94 80 LEU A O 1
ATOM 674 N N . TYR A 1 81 ? 4.008 2.342 4.847 1.00 92.94 81 TYR A N 1
ATOM 675 C CA . TYR A 1 81 ? 4.273 0.925 4.674 1.00 92.94 81 TYR A CA 1
ATOM 676 C C . TYR A 1 81 ? 4.145 0.566 3.204 1.00 92.94 81 TYR A C 1
ATOM 678 O O . TYR A 1 81 ? 3.219 1.014 2.531 1.00 92.94 81 TYR A O 1
ATOM 686 N N . LEU A 1 82 ? 5.091 -0.231 2.720 1.00 94.56 82 LEU A N 1
ATOM 687 C CA . LEU A 1 82 ? 5.146 -0.667 1.334 1.00 94.56 82 LEU A CA 1
ATOM 688 C C . LEU A 1 82 ? 4.618 -2.097 1.216 1.00 94.56 82 LEU A C 1
ATOM 690 O O . LEU A 1 82 ? 4.995 -2.976 1.995 1.00 94.56 82 LEU A O 1
ATOM 694 N N . TYR A 1 83 ? 3.772 -2.307 0.218 1.00 96.25 83 TYR A N 1
ATOM 695 C CA . TYR A 1 83 ? 3.277 -3.603 -0.223 1.00 96.25 83 TYR A C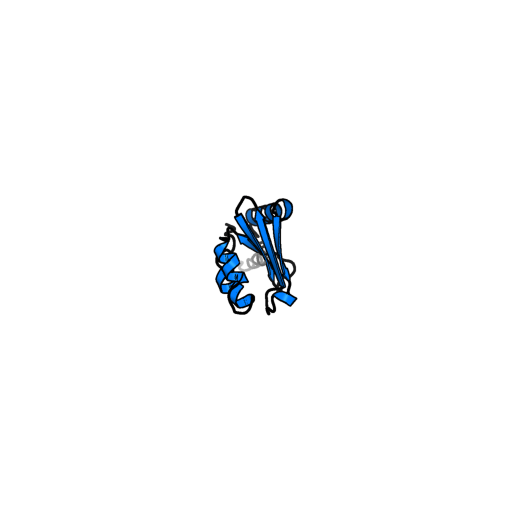A 1
ATOM 696 C C . TYR A 1 83 ? 3.676 -3.781 -1.690 1.00 96.25 83 TYR A C 1
ATOM 698 O O . TYR A 1 83 ? 3.529 -2.846 -2.482 1.00 96.25 83 TYR A O 1
ATOM 706 N N . CYS A 1 84 ? 4.231 -4.943 -2.02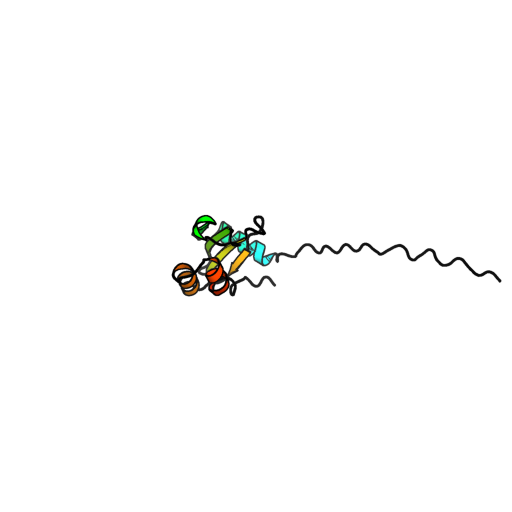7 1.00 95.50 84 CYS A N 1
ATOM 707 C CA . CYS A 1 84 ? 4.997 -5.172 -3.251 1.00 95.50 84 CYS A CA 1
ATOM 708 C C . CYS A 1 84 ? 4.330 -6.186 -4.178 1.00 95.50 84 CYS A C 1
ATOM 710 O O . CYS A 1 84 ? 3.651 -7.102 -3.721 1.00 95.50 84 CYS A O 1
ATOM 712 N N . ASP A 1 85 ? 4.605 -6.047 -5.477 1.00 95.31 85 ASP A N 1
ATOM 713 C CA . ASP A 1 85 ? 4.309 -7.039 -6.515 1.00 95.31 85 ASP A CA 1
ATOM 714 C C . ASP A 1 85 ? 2.845 -7.513 -6.531 1.00 95.31 85 ASP A C 1
ATOM 716 O O . ASP A 1 85 ? 2.555 -8.692 -6.738 1.00 95.31 85 ASP A O 1
ATOM 720 N N . LEU A 1 86 ? 1.900 -6.589 -6.322 1.00 97.50 86 LEU A N 1
ATOM 721 C CA . LEU A 1 86 ? 0.482 -6.932 -6.303 1.00 97.50 86 LEU A CA 1
ATOM 722 C C . LEU A 1 86 ? -0.013 -7.268 -7.720 1.00 97.50 86 LEU A C 1
ATOM 724 O O . LEU A 1 86 ? 0.065 -6.425 -8.619 1.00 97.50 86 LEU A O 1
ATOM 728 N N . PRO A 1 87 ? -0.595 -8.458 -7.954 1.00 97.75 87 PRO A N 1
ATOM 729 C CA . PRO A 1 87 ? -1.265 -8.745 -9.213 1.00 97.75 87 PRO A CA 1
ATOM 730 C C . PRO A 1 87 ? -2.453 -7.801 -9.411 1.00 97.75 87 PRO A C 1
ATOM 732 O O . PRO A 1 87 ? -3.217 -7.563 -8.474 1.00 97.75 87 PRO A O 1
ATOM 735 N N . ILE A 1 88 ? -2.683 -7.337 -10.643 1.00 96.44 88 ILE A N 1
ATOM 736 C CA . ILE A 1 88 ? -3.800 -6.423 -10.943 1.00 96.44 88 ILE A CA 1
ATOM 737 C C . ILE A 1 88 ? -5.154 -6.982 -10.475 1.00 96.44 88 ILE A C 1
ATOM 739 O O . ILE A 1 88 ? -5.949 -6.264 -9.878 1.00 96.44 88 ILE A O 1
ATOM 743 N N . LYS A 1 89 ? -5.361 -8.301 -10.601 1.00 97.25 89 LYS A N 1
ATOM 744 C CA . LYS A 1 89 ? -6.573 -8.992 -10.131 1.00 97.25 89 LYS A CA 1
ATOM 745 C C . LYS A 1 89 ? -6.811 -8.844 -8.625 1.00 97.25 89 LYS A C 1
ATOM 747 O O . LYS A 1 89 ? -7.954 -8.835 -8.184 1.00 97.25 89 LYS A O 1
ATOM 752 N N . VAL A 1 90 ? -5.752 -8.746 -7.822 1.00 98.00 90 VAL A N 1
ATOM 753 C CA . VAL A 1 90 ? -5.860 -8.547 -6.367 1.00 98.00 90 VAL A CA 1
ATOM 754 C C . VAL A 1 90 ? -6.294 -7.120 -6.058 1.00 98.00 90 VAL A C 1
ATOM 756 O O . VAL A 1 90 ? -7.140 -6.913 -5.191 1.00 98.00 90 VAL A O 1
ATOM 759 N N . ILE A 1 91 ? -5.767 -6.145 -6.800 1.00 97.06 91 ILE A N 1
ATOM 760 C CA . ILE A 1 91 ? -6.169 -4.739 -6.686 1.00 97.06 91 ILE A CA 1
ATOM 761 C C . ILE A 1 91 ? -7.637 -4.581 -7.097 1.00 97.06 91 ILE A C 1
ATOM 763 O O . ILE A 1 91 ? -8.422 -3.992 -6.357 1.00 97.06 91 ILE A O 1
ATOM 767 N N . GLU A 1 92 ? -8.039 -5.181 -8.218 1.00 96.81 92 GLU A N 1
ATOM 768 C CA . GLU A 1 92 ? -9.436 -5.213 -8.663 1.00 96.81 92 GLU A CA 1
ATOM 769 C C . GLU A 1 92 ? -10.349 -5.826 -7.596 1.00 96.81 92 GLU A C 1
ATOM 771 O O . GLU A 1 92 ? -11.383 -5.253 -7.259 1.00 96.81 92 GLU A O 1
ATOM 776 N N . GLN A 1 93 ? -9.947 -6.950 -6.996 1.00 97.31 93 GLN A N 1
ATOM 777 C CA . GLN A 1 93 ? -10.691 -7.572 -5.901 1.00 97.31 93 GLN A CA 1
ATOM 778 C C . GLN A 1 93 ? -10.763 -6.683 -4.655 1.00 97.31 93 GLN A C 1
ATOM 780 O O . GLN A 1 93 ? -11.811 -6.633 -4.010 1.00 97.31 93 GLN A O 1
ATOM 785 N N . PHE A 1 94 ? -9.690 -5.978 -4.302 1.00 97.38 94 PHE A N 1
ATOM 786 C CA . PHE A 1 94 ? -9.684 -5.041 -3.181 1.00 97.38 94 PHE A CA 1
ATOM 787 C C . PHE A 1 94 ? -10.660 -3.875 -3.405 1.00 97.38 94 PHE A C 1
ATOM 789 O O . PHE A 1 94 ? -11.379 -3.473 -2.485 1.00 97.38 94 PHE A O 1
ATOM 796 N N . LEU A 1 95 ? -10.725 -3.349 -4.628 1.00 96.00 95 LEU A N 1
ATOM 797 C CA . LEU A 1 95 ? -11.594 -2.225 -4.969 1.00 96.00 95 LEU A CA 1
ATOM 798 C C . LEU A 1 95 ? -13.060 -2.654 -5.109 1.00 96.00 95 LEU A C 1
ATOM 800 O O . LEU A 1 95 ? -13.930 -2.031 -4.503 1.00 96.00 95 LEU A O 1
ATOM 804 N N . ALA A 1 96 ? -13.328 -3.732 -5.848 1.00 95.81 96 ALA A N 1
ATOM 805 C CA . ALA A 1 96 ? -14.676 -4.109 -6.268 1.00 95.81 96 ALA A CA 1
ATOM 806 C C . ALA A 1 96 ? -15.455 -4.951 -5.248 1.00 95.81 96 ALA A C 1
ATOM 808 O O . ALA A 1 96 ? -16.686 -4.929 -5.263 1.00 95.81 96 ALA A O 1
ATOM 809 N N . ASN A 1 97 ? -14.783 -5.711 -4.372 1.00 95.38 97 ASN A N 1
ATOM 810 C CA . ASN A 1 97 ? -15.512 -6.566 -3.435 1.00 95.38 97 ASN A CA 1
ATOM 811 C C . ASN A 1 97 ? -16.258 -5.744 -2.368 1.00 95.38 97 ASN A C 1
ATOM 813 O O . ASN A 1 97 ? -15.769 -4.688 -1.943 1.00 95.38 97 ASN A O 1
ATOM 817 N N . PRO A 1 98 ? -17.424 -6.239 -1.906 1.00 93.12 98 PRO A N 1
ATOM 818 C CA . PRO A 1 98 ? -18.151 -5.635 -0.799 1.00 93.12 98 PRO A CA 1
ATOM 819 C C . PRO A 1 98 ? -17.378 -5.784 0.519 1.00 93.12 98 PRO A C 1
ATOM 821 O O . PRO A 1 98 ? -16.529 -6.665 0.665 1.00 93.12 98 PRO A O 1
ATOM 824 N N . GLY A 1 99 ? -17.705 -4.930 1.488 1.00 92.75 99 GLY A N 1
ATOM 825 C CA . GLY A 1 99 ? -17.069 -4.886 2.807 1.00 92.75 99 GLY A CA 1
ATOM 826 C C . GLY A 1 99 ? -16.287 -3.596 3.044 1.00 92.75 99 GLY A C 1
ATOM 827 O O . GLY A 1 99 ? -16.092 -2.782 2.135 1.00 92.75 99 GLY A O 1
ATOM 828 N N . THR A 1 100 ? -15.843 -3.400 4.282 1.00 94.50 100 THR A N 1
ATOM 829 C CA . THR A 1 100 ? -15.062 -2.214 4.653 1.00 94.50 100 THR A CA 1
ATOM 830 C C . THR A 1 100 ? -13.660 -2.282 4.050 1.00 94.50 100 THR A C 1
ATOM 832 O O . THR A 1 100 ? -13.101 -3.363 3.845 1.00 94.50 100 THR A O 1
ATOM 835 N N . TYR A 1 101 ? -13.032 -1.134 3.786 1.00 95.94 101 TYR A N 1
ATOM 836 C CA . TYR A 1 101 ? -11.659 -1.144 3.274 1.00 95.94 101 TYR A CA 1
ATOM 837 C C . TYR A 1 101 ? -10.662 -1.772 4.250 1.00 95.94 101 TYR A C 1
ATOM 839 O O . TYR A 1 101 ? -9.680 -2.345 3.795 1.00 95.94 101 TYR A O 1
ATOM 847 N N . GLY A 1 102 ? -10.927 -1.732 5.560 1.00 95.88 102 GLY 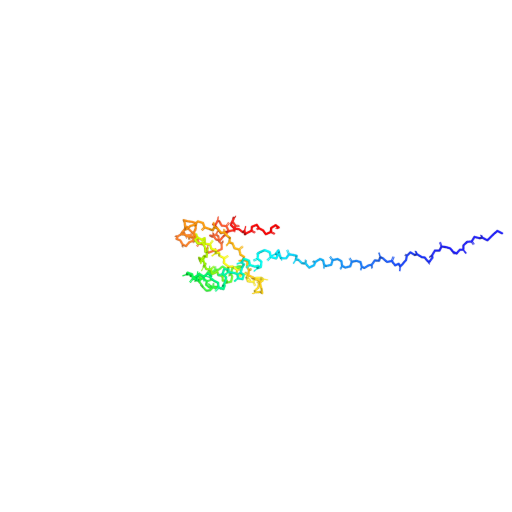A N 1
ATOM 848 C CA . GLY A 1 102 ? -10.127 -2.463 6.543 1.00 95.88 102 GLY A CA 1
ATOM 849 C C . GLY A 1 102 ? -10.170 -3.978 6.314 1.00 95.88 102 GLY A C 1
ATOM 850 O O . GLY A 1 102 ? -9.146 -4.617 6.082 1.00 95.88 102 GLY A O 1
ATOM 851 N N . GLU A 1 103 ? -11.364 -4.566 6.273 1.00 95.81 103 GLU A N 1
ATOM 852 C CA . GLU A 1 103 ? -11.517 -6.007 6.024 1.00 95.81 103 GLU A CA 1
ATOM 853 C C . GLU A 1 103 ? -10.886 -6.425 4.691 1.00 95.81 103 GLU A C 1
ATOM 855 O O . GLU A 1 103 ? -10.147 -7.409 4.621 1.00 95.81 103 GLU A O 1
ATOM 860 N N . LYS A 1 104 ? -11.113 -5.635 3.635 1.00 97.25 104 LYS A N 1
ATOM 861 C CA . LYS A 1 104 ? -10.530 -5.887 2.312 1.00 97.25 104 LYS A CA 1
ATOM 862 C C . LYS A 1 104 ? -9.010 -5.765 2.327 1.00 97.25 104 LYS A C 1
ATOM 864 O O . LYS A 1 104 ? -8.333 -6.575 1.703 1.00 97.25 104 LYS A O 1
ATOM 869 N N . PHE A 1 105 ? -8.459 -4.806 3.062 1.00 97.38 105 PHE A N 1
ATOM 870 C CA . PHE A 1 105 ? -7.016 -4.638 3.206 1.00 97.38 105 PHE A CA 1
ATOM 871 C C . PHE A 1 105 ? -6.370 -5.847 3.893 1.00 97.38 105 PHE A C 1
ATOM 873 O O . PHE A 1 105 ? -5.365 -6.381 3.415 1.00 97.38 105 PHE A O 1
ATOM 880 N N . ASN A 1 106 ? -6.990 -6.326 4.973 1.00 95.88 106 ASN A N 1
ATOM 881 C CA . ASN A 1 106 ? -6.544 -7.515 5.700 1.00 95.88 106 ASN A CA 1
ATOM 882 C C . ASN A 1 106 ? -6.662 -8.807 4.873 1.00 95.88 106 ASN A C 1
ATOM 884 O O . ASN A 1 106 ? -5.946 -9.771 5.114 1.00 95.88 106 ASN A O 1
ATOM 888 N N . LYS A 1 107 ? -7.572 -8.844 3.899 1.00 97.12 107 LYS A N 1
ATOM 889 C CA . LYS A 1 107 ? -7.777 -10.019 3.049 1.00 97.12 107 LYS A CA 1
ATOM 890 C C . LYS A 1 107 ? -6.887 -10.027 1.807 1.00 97.12 107 LYS A C 1
ATOM 892 O O . LYS A 1 107 ? -6.342 -11.068 1.458 1.00 97.12 107 LYS A O 1
ATOM 897 N N . TYR A 1 108 ? -6.787 -8.892 1.116 1.00 97.75 108 TYR A N 1
ATOM 898 C CA . TYR A 1 108 ? -6.203 -8.821 -0.225 1.00 97.75 108 TYR A CA 1
ATOM 899 C C . TYR A 1 108 ? -4.806 -8.203 -0.250 1.00 97.75 108 TYR A C 1
ATOM 901 O O . TYR A 1 108 ? -4.000 -8.600 -1.081 1.00 97.75 108 TYR A O 1
ATOM 909 N N . ILE A 1 109 ? -4.501 -7.248 0.636 1.00 97.56 109 ILE A N 1
ATOM 910 C CA . ILE A 1 109 ? -3.275 -6.437 0.526 1.00 97.56 109 ILE A CA 1
ATOM 911 C C . ILE A 1 109 ? -2.192 -6.898 1.498 1.00 97.56 109 ILE A C 1
ATOM 913 O O . ILE A 1 109 ? -1.035 -7.032 1.118 1.00 97.56 109 ILE A O 1
ATOM 917 N N . THR A 1 110 ? -2.556 -7.198 2.744 1.00 95.81 110 THR A N 1
ATOM 918 C CA . THR A 1 110 ? -1.602 -7.627 3.786 1.00 95.81 110 THR A CA 1
ATOM 919 C C . THR A 1 110 ? -0.705 -8.813 3.420 1.00 95.81 110 THR A C 1
ATOM 921 O O . THR A 1 110 ? 0.464 -8.757 3.807 1.00 95.81 110 THR A O 1
ATOM 924 N N . PRO A 1 111 ? -1.159 -9.833 2.658 1.00 96.44 111 PRO A N 1
ATOM 925 C CA . PRO A 1 111 ? -0.282 -10.915 2.202 1.00 96.44 111 PRO A CA 1
ATOM 926 C C . PRO A 1 111 ? 0.893 -10.453 1.327 1.00 96.44 111 PRO A C 1
ATOM 928 O O . PRO A 1 111 ? 1.874 -11.175 1.209 1.00 96.44 111 PRO A O 1
ATOM 931 N N . TYR A 1 112 ? 0.806 -9.257 0.740 1.00 96.25 112 TYR A N 1
ATOM 932 C CA . TYR A 1 112 ? 1.812 -8.669 -0.148 1.00 96.25 112 TYR A CA 1
ATOM 933 C C . TYR A 1 112 ? 2.737 -7.687 0.577 1.00 96.25 112 TYR A C 1
ATOM 935 O O . TYR A 1 112 ? 3.361 -6.834 -0.057 1.00 96.25 112 TYR A O 1
ATOM 943 N N . LYS A 1 113 ? 2.805 -7.738 1.915 1.00 93.69 113 LYS A N 1
ATOM 944 C CA . LYS A 1 113 ? 3.784 -6.939 2.658 1.00 93.69 113 LYS A CA 1
ATOM 945 C C . LYS A 1 113 ? 5.169 -7.296 2.126 1.00 93.69 113 LYS A C 1
ATOM 947 O O . LYS A 1 113 ? 5.499 -8.476 2.073 1.00 93.69 113 LYS A O 1
ATOM 952 N N . CYS A 1 114 ? 5.945 -6.294 1.718 1.00 90.94 114 CYS A N 1
ATOM 953 C CA . CYS A 1 114 ? 7.262 -6.559 1.150 1.00 90.94 114 CYS A CA 1
ATOM 954 C C . CYS A 1 114 ? 8.113 -7.323 2.161 1.00 90.94 114 CYS A C 1
ATOM 956 O O . CYS A 1 114 ? 8.163 -6.940 3.338 1.00 90.94 114 CYS A O 1
ATOM 958 N N . ASP A 1 115 ? 8.765 -8.383 1.689 1.00 82.44 115 ASP A N 1
ATOM 959 C CA . ASP A 1 115 ? 9.845 -8.985 2.445 1.00 82.44 115 ASP A CA 1
ATOM 960 C C . ASP A 1 115 ? 11.033 -8.035 2.363 1.00 82.44 115 ASP A C 1
ATOM 962 O O . ASP A 1 115 ? 11.493 -7.657 1.288 1.00 82.44 115 ASP A O 1
ATOM 966 N N . CYS A 1 116 ? 11.429 -7.563 3.526 1.00 69.25 116 CYS A N 1
ATOM 967 C CA . CYS A 1 116 ? 12.466 -6.575 3.699 1.00 69.25 116 CYS A CA 1
ATOM 968 C C . CYS A 1 116 ? 13.545 -7.257 4.540 1.00 69.25 116 CYS A C 1
ATOM 970 O O . CYS A 1 116 ? 13.747 -6.865 5.694 1.00 69.25 116 CYS A O 1
ATOM 972 N N . SER A 1 117 ? 14.188 -8.293 3.986 1.00 55.97 117 SER A N 1
ATOM 973 C CA . SER A 1 117 ? 15.234 -9.119 4.617 1.00 55.97 117 SER A CA 1
ATOM 974 C C . SER A 1 117 ? 16.621 -8.493 4.582 1.00 55.97 117 SER A C 1
ATOM 976 O O . SER A 1 117 ? 17.037 -8.091 3.474 1.00 55.97 117 SER A O 1
#

Sequence (117 aa):
MKKQAIYILLMLFLFDANSQPSVINQECKELRSKVSEYGVRDAALYSYQLQSSYLEFIFFYTYNDKNYIFVSFKTDLNNLYLYCDLPIKVIEQFLANPGTYGEKFNKYITPYKCDCS

Organism: NCBI:txid504486

Mean predicted aligned error: 10.26 Å